Protein AF-A0A661R9L7-F1 (afdb_monomer_lite)

Structure (mmCIF, N/CA/C/O backbone):
data_AF-A0A661R9L7-F1
#
_entry.id   AF-A0A661R9L7-F1
#
loop_
_atom_site.group_PDB
_atom_site.id
_atom_site.type_symbol
_atom_site.label_atom_id
_atom_site.label_alt_id
_atom_site.label_comp_id
_atom_site.label_asym_id
_atom_site.label_entity_id
_atom_site.label_seq_id
_atom_site.pdbx_PDB_ins_code
_atom_site.Cartn_x
_atom_site.Cartn_y
_atom_site.Cartn_z
_atom_site.occupancy
_atom_site.B_iso_or_equiv
_atom_site.auth_seq_id
_atom_site.auth_comp_id
_atom_site.auth_asym_id
_atom_site.auth_atom_id
_atom_site.pdbx_PDB_model_num
ATOM 1 N N . GLU A 1 1 ? 13.717 -1.205 -3.288 1.00 79.94 1 GLU A N 1
ATOM 2 C CA . GLU A 1 1 ? 13.831 -2.464 -4.052 1.00 79.94 1 GLU A CA 1
ATOM 3 C C . GLU A 1 1 ? 13.875 -3.646 -3.085 1.00 79.94 1 GLU A C 1
ATOM 5 O O . GLU A 1 1 ? 14.459 -3.504 -2.015 1.00 79.94 1 GLU A O 1
ATOM 10 N N . VAL A 1 2 ? 13.214 -4.764 -3.406 1.00 90.00 2 VAL A N 1
ATOM 11 C CA . VAL A 1 2 ? 13.186 -5.989 -2.582 1.00 90.00 2 VAL A CA 1
ATOM 12 C C . VAL A 1 2 ? 13.448 -7.213 -3.459 1.00 90.00 2 VAL A C 1
ATOM 14 O O . VAL A 1 2 ? 13.160 -7.192 -4.652 1.00 90.00 2 VAL A O 1
ATOM 17 N N . THR A 1 3 ? 13.974 -8.293 -2.881 1.00 97.12 3 THR A N 1
ATOM 18 C CA . THR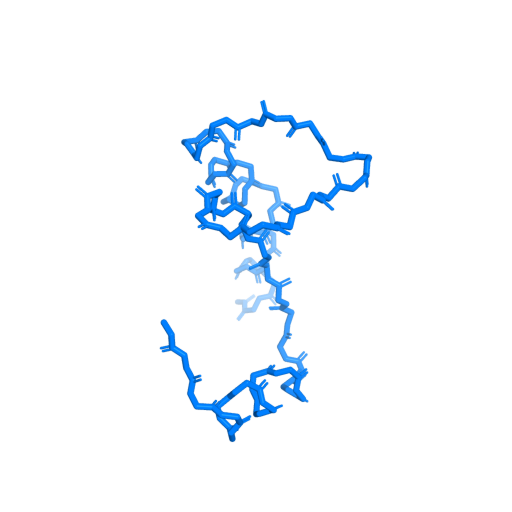 A 1 3 ? 14.202 -9.539 -3.631 1.00 97.12 3 THR A CA 1
ATOM 19 C C . THR A 1 3 ? 12.880 -10.260 -3.934 1.00 97.12 3 THR A C 1
ATOM 21 O O . THR A 1 3 ? 11.910 -10.085 -3.187 1.00 97.12 3 THR A O 1
ATOM 24 N N . PRO A 1 4 ? 12.825 -11.143 -4.953 1.00 97.56 4 PRO A N 1
ATOM 25 C CA . PRO A 1 4 ? 11.614 -11.910 -5.264 1.00 97.56 4 PRO A CA 1
ATOM 26 C C . PRO A 1 4 ? 11.064 -12.702 -4.071 1.00 97.56 4 PRO A C 1
ATOM 28 O O . PRO A 1 4 ? 9.860 -12.723 -3.844 1.00 97.56 4 PRO A O 1
ATOM 31 N N . ARG A 1 5 ? 11.951 -13.275 -3.244 1.00 97.94 5 ARG A N 1
ATOM 32 C CA . ARG A 1 5 ? 11.558 -14.023 -2.037 1.00 97.94 5 ARG A CA 1
ATOM 33 C C . ARG A 1 5 ? 10.906 -13.137 -0.975 1.00 97.94 5 ARG A C 1
ATOM 35 O O . ARG A 1 5 ? 9.988 -13.578 -0.293 1.00 97.94 5 ARG A O 1
ATOM 42 N N . ILE A 1 6 ? 11.376 -11.896 -0.822 1.00 97.50 6 ILE A N 1
ATOM 43 C CA . ILE A 1 6 ? 10.757 -10.931 0.097 1.00 97.50 6 ILE A CA 1
ATOM 44 C C . ILE A 1 6 ? 9.385 -10.522 -0.439 1.00 97.50 6 ILE A C 1
ATOM 46 O O . ILE A 1 6 ? 8.421 -10.518 0.322 1.00 97.50 6 ILE A O 1
ATOM 50 N N . ALA A 1 7 ? 9.281 -10.220 -1.737 1.00 95.31 7 ALA A N 1
ATOM 51 C CA . ALA A 1 7 ? 8.011 -9.856 -2.362 1.00 95.31 7 ALA A CA 1
ATOM 52 C C . ALA A 1 7 ? 6.954 -10.959 -2.187 1.00 95.31 7 ALA A C 1
ATOM 54 O O . ALA A 1 7 ? 5.830 -10.668 -1.781 1.00 95.31 7 ALA A O 1
ATOM 55 N N . GLU A 1 8 ? 7.333 -12.220 -2.409 1.00 97.50 8 GLU A N 1
ATOM 56 C CA . GLU A 1 8 ? 6.468 -13.384 -2.202 1.00 97.50 8 GLU A CA 1
ATOM 57 C C . GLU A 1 8 ? 6.012 -13.505 -0.743 1.00 97.50 8 GLU A C 1
ATOM 59 O O . GLU A 1 8 ? 4.815 -13.609 -0.479 1.00 97.50 8 GLU A O 1
ATOM 64 N N . ALA A 1 9 ? 6.940 -13.426 0.216 1.00 97.62 9 ALA A N 1
ATOM 65 C CA . ALA A 1 9 ? 6.612 -13.532 1.636 1.00 97.62 9 ALA A CA 1
ATOM 66 C C . ALA A 1 9 ? 5.672 -12.407 2.104 1.00 97.62 9 ALA A C 1
ATOM 68 O O . ALA A 1 9 ? 4.709 -12.655 2.835 1.00 97.62 9 ALA A O 1
ATOM 69 N N . VAL A 1 10 ? 5.918 -11.171 1.657 1.00 95.69 10 VAL A N 1
ATOM 70 C CA . VAL A 1 10 ? 5.058 -10.021 1.964 1.00 95.69 10 VAL A CA 1
ATOM 71 C C . VAL A 1 10 ? 3.679 -10.207 1.336 1.00 95.69 10 VAL A C 1
ATOM 73 O O . VAL A 1 10 ? 2.680 -10.026 2.031 1.00 95.69 10 VAL A O 1
ATOM 76 N N . ALA A 1 11 ? 3.600 -10.609 0.065 1.00 94.81 11 ALA A N 1
ATOM 77 C CA . ALA A 1 11 ? 2.335 -10.840 -0.628 1.00 94.81 11 ALA A CA 1
ATOM 78 C C . ALA A 1 11 ? 1.512 -11.968 0.023 1.00 94.81 11 ALA A C 1
ATOM 80 O O . ALA A 1 11 ? 0.310 -11.795 0.234 1.00 94.81 11 ALA A O 1
ATOM 81 N N . ALA A 1 12 ? 2.160 -13.072 0.406 1.00 97.19 12 ALA A N 1
ATOM 82 C CA . ALA A 1 12 ? 1.530 -14.248 1.009 1.00 97.19 12 ALA A CA 1
ATOM 83 C C . ALA A 1 12 ? 1.113 -14.060 2.480 1.00 97.19 12 ALA A C 1
ATOM 85 O O . ALA A 1 12 ? 0.314 -14.841 3.001 1.00 97.19 12 ALA A O 1
ATOM 86 N N . SER A 1 13 ? 1.635 -13.040 3.170 1.00 96.94 13 SER A N 1
ATOM 87 C CA . SER A 1 13 ? 1.279 -12.758 4.564 1.00 96.94 13 SER A CA 1
ATOM 88 C C . SER A 1 13 ? -0.231 -12.551 4.737 1.00 96.94 13 SER A C 1
ATOM 90 O O . SER A 1 13 ? -0.879 -11.911 3.911 1.00 96.94 13 SER A O 1
ATOM 92 N N . ARG A 1 14 ? -0.809 -13.024 5.847 1.00 95.25 14 ARG A N 1
ATOM 93 C CA . ARG A 1 14 ? -2.228 -12.784 6.182 1.00 95.25 14 ARG A CA 1
ATOM 94 C C . ARG A 1 14 ? -2.504 -11.370 6.694 1.00 95.25 14 ARG A C 1
ATOM 96 O O . ARG A 1 14 ? -3.663 -10.979 6.785 1.00 95.25 14 ARG A O 1
ATOM 103 N N . ALA A 1 15 ? -1.461 -10.608 7.020 1.00 92.38 15 ALA A N 1
ATOM 104 C CA . ALA A 1 15 ? -1.615 -9.243 7.498 1.00 92.38 15 ALA A CA 1
ATOM 105 C C . ALA A 1 15 ? -2.322 -8.367 6.451 1.00 92.38 15 ALA A C 1
ATOM 107 O O . ALA A 1 15 ? -2.083 -8.498 5.240 1.00 92.38 15 ALA A O 1
ATOM 108 N N . LYS A 1 16 ? -3.175 -7.455 6.933 1.00 90.56 16 LYS A N 1
ATOM 109 C CA . LYS A 1 16 ? -3.779 -6.403 6.112 1.00 90.56 16 LYS A CA 1
ATOM 110 C C . LYS A 1 16 ? -2.666 -5.499 5.578 1.00 90.56 16 LYS A C 1
ATOM 112 O O . LYS A 1 16 ? -1.791 -5.080 6.330 1.00 90.56 16 LYS A O 1
ATOM 117 N N . LYS A 1 17 ? -2.683 -5.231 4.273 1.00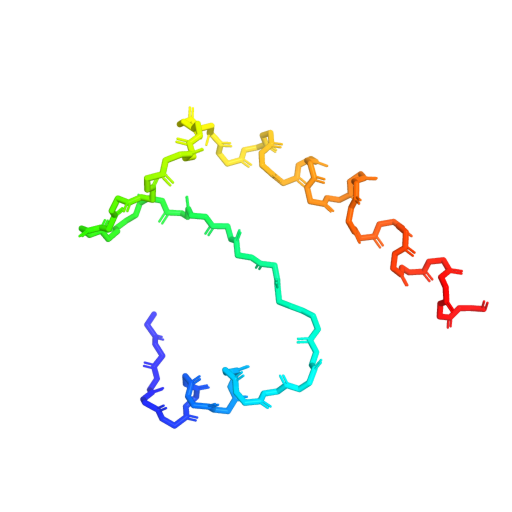 90.31 17 LYS A N 1
ATOM 118 C CA . LYS A 1 17 ? -1.636 -4.470 3.579 1.00 90.31 17 LYS A CA 1
ATOM 119 C C . LYS A 1 17 ? -2.191 -3.118 3.174 1.00 90.31 17 LYS A C 1
ATOM 121 O O . LYS A 1 17 ? -3.223 -3.054 2.511 1.00 90.31 17 LYS A O 1
ATOM 126 N N . PHE A 1 18 ? -1.491 -2.062 3.558 1.00 90.62 18 PHE A N 1
ATOM 127 C CA . PHE A 1 18 ? -1.798 -0.700 3.152 1.00 90.62 18 PHE A CA 1
ATOM 128 C C . PHE A 1 18 ? -0.758 -0.258 2.130 1.00 90.62 18 PHE A C 1
ATOM 130 O O . PHE A 1 18 ? 0.435 -0.236 2.425 1.00 90.62 18 PHE A O 1
ATOM 137 N N . LEU A 1 19 ? -1.210 0.036 0.913 1.00 88.69 19 LEU A N 1
ATOM 138 C CA . LEU A 1 19 ? -0.351 0.452 -0.188 1.00 88.69 19 LEU A CA 1
ATOM 139 C C . LEU A 1 19 ? -0.440 1.969 -0.339 1.00 88.69 19 LEU A C 1
ATOM 141 O O . LEU A 1 19 ? -1.533 2.514 -0.467 1.00 88.69 19 LEU A O 1
ATOM 145 N N . ILE A 1 20 ? 0.713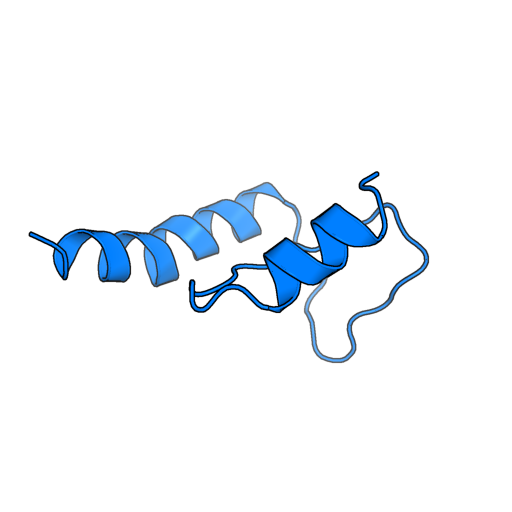 2.636 -0.342 1.00 88.12 20 ILE A N 1
ATOM 146 C CA . ILE A 1 20 ? 0.824 4.061 -0.650 1.00 88.12 20 ILE A CA 1
ATOM 147 C C . ILE A 1 20 ? 1.562 4.171 -1.983 1.00 88.12 20 ILE A C 1
ATOM 149 O O . ILE A 1 20 ? 2.707 3.717 -2.068 1.00 88.12 20 ILE A O 1
ATOM 153 N N . PRO A 1 21 ? 0.955 4.755 -3.025 1.00 80.88 21 PRO A N 1
ATOM 154 C CA . PRO A 1 21 ? 1.631 4.958 -4.294 1.00 80.88 21 PRO A CA 1
ATOM 155 C C . PRO A 1 21 ? 2.579 6.141 -4.172 1.00 80.88 21 PRO A C 1
ATOM 157 O O . PRO A 1 21 ? 2.251 7.289 -4.466 1.00 80.88 21 PRO A O 1
ATOM 160 N N . LEU A 1 22 ? 3.785 5.842 -3.712 1.00 74.38 22 LEU A N 1
ATOM 161 C CA . LEU A 1 22 ? 4.917 6.737 -3.840 1.00 74.38 22 LEU A CA 1
ATOM 162 C C . LEU A 1 22 ? 5.301 6.722 -5.317 1.00 74.38 22 LEU A C 1
ATOM 164 O O . LEU A 1 22 ? 5.854 5.745 -5.815 1.00 74.38 22 LEU A O 1
ATOM 168 N N . THR A 1 23 ? 4.903 7.759 -6.047 1.00 66.69 23 THR A N 1
ATOM 169 C CA . THR A 1 23 ? 5.101 7.862 -7.494 1.00 66.69 23 THR A CA 1
ATOM 170 C C . THR A 1 23 ? 6.595 7.920 -7.818 1.00 66.69 23 THR A C 1
ATOM 172 O O . THR A 1 23 ? 7.194 8.994 -7.829 1.00 66.69 23 THR A O 1
ATOM 175 N N . GLN A 1 24 ? 7.204 6.758 -8.047 1.00 57.06 24 GLN A N 1
ATOM 176 C CA . GLN A 1 24 ? 8.574 6.613 -8.553 1.00 57.06 24 GLN A CA 1
ATOM 177 C C . GLN A 1 24 ? 8.684 5.567 -9.676 1.00 57.06 24 GLN A C 1
ATOM 179 O O . GLN A 1 24 ? 9.690 5.536 -10.374 1.00 57.06 24 GLN A O 1
ATOM 184 N N . GLU A 1 25 ? 7.635 4.773 -9.915 1.00 66.19 25 GLU A N 1
ATOM 185 C CA . GLU A 1 25 ? 7.598 3.712 -10.927 1.00 66.19 25 GLU A CA 1
ATOM 186 C C . GLU A 1 25 ? 6.625 4.047 -12.067 1.00 66.19 25 GLU A C 1
ATOM 188 O O . GLU A 1 25 ? 5.681 4.817 -11.883 1.00 66.19 25 GLU A O 1
ATOM 193 N N . LYS A 1 26 ? 6.818 3.442 -13.250 1.00 72.44 26 LYS A N 1
ATOM 194 C CA . LYS A 1 26 ? 5.925 3.587 -14.423 1.00 72.44 26 LYS A CA 1
ATOM 195 C C . LYS A 1 26 ? 4.615 2.801 -14.251 1.00 72.44 26 LYS A C 1
ATOM 197 O O . LYS A 1 26 ? 4.278 1.955 -15.077 1.00 72.44 26 LYS A O 1
ATOM 202 N N . VAL A 1 27 ? 3.905 3.045 -13.155 1.00 79.69 27 VAL A N 1
ATOM 203 C CA . VAL A 1 27 ? 2.642 2.387 -12.818 1.00 79.69 27 VAL A CA 1
ATOM 204 C C . VAL A 1 27 ? 1.581 3.453 -12.595 1.00 79.69 27 VAL A C 1
ATOM 206 O O . VAL A 1 27 ? 1.739 4.334 -11.753 1.00 79.69 27 VAL A O 1
ATOM 209 N N . GLU A 1 28 ? 0.489 3.349 -13.343 1.00 81.75 28 GLU A N 1
ATOM 210 C CA . GLU A 1 28 ? -0.695 4.184 -13.178 1.00 81.75 28 GLU A CA 1
ATOM 211 C C . GLU A 1 28 ? -1.799 3.363 -12.509 1.00 81.75 28 GLU A C 1
ATOM 213 O O . GLU A 1 28 ? -2.122 2.256 -12.946 1.00 81.75 28 GLU A O 1
ATOM 218 N N . ILE A 1 29 ? -2.370 3.895 -11.428 1.00 84.94 29 ILE A N 1
ATOM 219 C CA . ILE A 1 29 ? -3.488 3.263 -10.726 1.00 84.94 29 ILE A CA 1
ATOM 220 C C . ILE A 1 29 ? -4.779 3.902 -11.233 1.00 84.94 29 ILE A C 1
ATOM 222 O O . ILE A 1 29 ? -5.139 5.011 -10.838 1.00 84.94 29 ILE A O 1
ATOM 226 N N . VAL A 1 30 ? -5.487 3.191 -12.110 1.00 87.12 30 VAL A N 1
ATOM 227 C CA . VAL A 1 30 ? -6.764 3.657 -12.664 1.00 87.12 30 VAL A CA 1
ATOM 228 C C . VAL A 1 30 ? -7.803 3.805 -11.545 1.00 87.12 30 VAL A C 1
ATOM 230 O O . VAL A 1 30 ? -7.975 2.907 -10.723 1.00 87.12 30 VAL A O 1
ATOM 233 N N . GLY A 1 31 ? -8.508 4.941 -11.521 1.00 83.44 31 GLY A N 1
ATOM 234 C CA . GLY A 1 31 ? -9.525 5.252 -10.507 1.00 83.44 31 GLY A CA 1
ATOM 235 C C . GLY A 1 31 ? -8.975 5.853 -9.210 1.00 83.44 31 GLY A C 1
ATOM 236 O O . GLY A 1 31 ? -9.752 6.156 -8.305 1.00 83.44 31 GLY A O 1
ATOM 237 N N . MET A 1 32 ? -7.660 6.066 -9.113 1.00 82.12 32 MET A N 1
ATOM 238 C CA . MET A 1 32 ? -7.043 6.749 -7.982 1.00 82.12 32 MET A CA 1
ATOM 239 C C . MET A 1 32 ? -6.822 8.239 -8.267 1.00 82.12 32 MET A C 1
ATOM 241 O O . MET A 1 32 ? -6.300 8.616 -9.311 1.00 82.12 32 MET A O 1
ATOM 245 N N . SER A 1 33 ? -7.179 9.093 -7.305 1.00 78.69 33 SER A N 1
ATOM 246 C CA . SER A 1 33 ? -6.884 10.528 -7.368 1.00 78.69 33 SER A CA 1
ATOM 247 C C . SER A 1 33 ? -5.397 10.799 -7.120 1.00 78.69 33 SER A C 1
ATOM 249 O O . SER A 1 33 ? -4.811 10.241 -6.187 1.00 78.69 33 SER A O 1
ATOM 251 N N . SER A 1 34 ? -4.793 11.698 -7.901 1.00 77.25 34 SER A N 1
ATOM 252 C CA . SER A 1 34 ? -3.419 12.170 -7.700 1.00 77.25 34 SER A CA 1
ATOM 253 C C . SER A 1 34 ? -3.334 13.018 -6.426 1.00 77.25 34 SER A C 1
ATOM 255 O O . SER A 1 34 ? -3.539 14.231 -6.448 1.00 77.25 34 SER A O 1
ATOM 257 N N . THR A 1 35 ? -3.065 12.370 -5.296 1.00 84.44 35 THR A N 1
ATOM 258 C CA . THR A 1 35 ? -2.962 13.025 -3.986 1.00 84.44 35 THR A CA 1
ATOM 259 C C . THR A 1 35 ? -1.504 13.009 -3.521 1.00 84.44 35 THR A C 1
ATOM 261 O O . THR A 1 35 ? -0.867 11.959 -3.607 1.00 84.44 35 THR A O 1
ATOM 264 N N . PRO A 1 36 ? -0.948 14.132 -3.027 1.00 86.38 36 PRO A N 1
ATOM 265 C CA . PRO A 1 36 ? 0.395 14.153 -2.456 1.00 86.38 36 PRO A CA 1
ATOM 266 C C . PRO A 1 36 ? 0.546 13.192 -1.271 1.00 86.38 36 PRO A C 1
ATOM 268 O O . PRO A 1 36 ? -0.431 12.803 -0.632 1.00 86.38 36 PRO A O 1
ATOM 271 N N . LEU A 1 37 ? 1.789 12.853 -0.927 1.00 88.75 37 LEU A N 1
ATOM 272 C CA . LEU A 1 37 ? 2.071 11.946 0.185 1.00 88.75 37 LEU A CA 1
ATOM 273 C C . LEU A 1 37 ? 1.480 12.402 1.537 1.00 88.75 37 LEU A C 1
ATOM 275 O O . LEU A 1 37 ? 0.890 11.554 2.204 1.00 88.75 37 LEU A O 1
ATOM 279 N N . PRO A 1 38 ? 1.575 13.680 1.968 1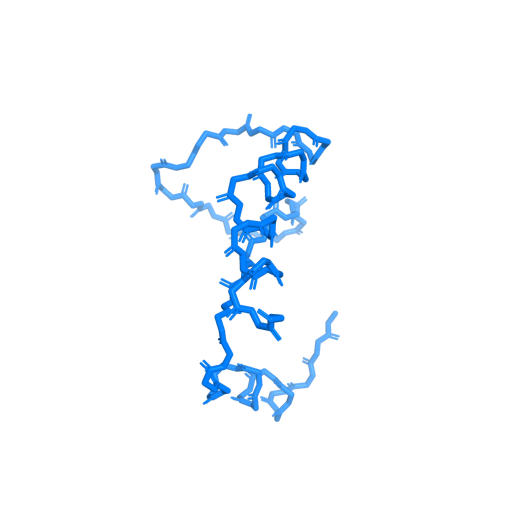.00 92.06 38 PRO A N 1
ATOM 280 C CA . PRO A 1 38 ? 1.115 14.044 3.309 1.00 92.06 38 PRO A CA 1
ATOM 281 C C . PRO A 1 38 ? -0.382 13.751 3.557 1.00 92.06 38 PRO A C 1
ATOM 283 O O . PRO A 1 38 ? -0.671 13.019 4.504 1.00 92.06 38 PRO A O 1
ATOM 286 N N . PRO A 1 39 ? -1.332 14.144 2.679 1.00 90.88 39 PRO A N 1
ATOM 287 C CA . PRO A 1 39 ? -2.741 13.774 2.865 1.00 90.88 39 PRO A CA 1
ATOM 288 C C . PRO A 1 39 ? -3.032 12.262 2.755 1.00 90.88 39 PRO A C 1
ATOM 290 O O . PRO A 1 39 ? -3.986 11.763 3.360 1.00 90.88 39 PRO A O 1
ATOM 293 N N . LEU A 1 40 ? -2.221 11.504 1.999 1.00 90.25 40 LEU A N 1
ATOM 294 C CA . LEU A 1 40 ? -2.331 10.038 1.946 1.00 90.25 40 LEU A CA 1
ATOM 295 C C . LEU A 1 40 ? -1.982 9.400 3.299 1.00 90.25 40 LEU A C 1
ATOM 297 O O . LEU A 1 40 ? -2.662 8.471 3.735 1.00 90.25 40 LEU A O 1
ATOM 301 N N . ILE A 1 41 ? -0.951 9.916 3.974 1.00 92.12 41 ILE A N 1
ATOM 302 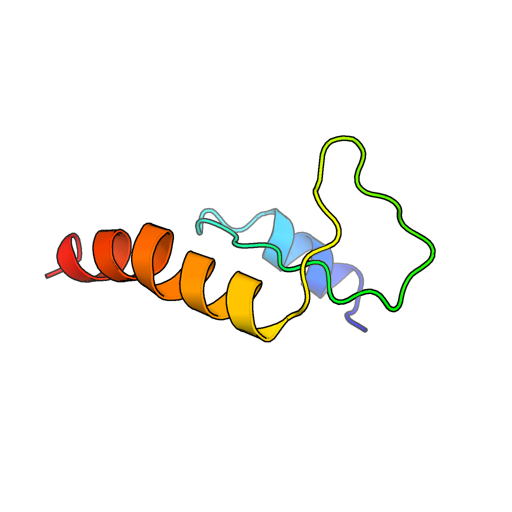C CA . ILE A 1 41 ? -0.537 9.455 5.305 1.00 92.12 41 ILE A CA 1
ATOM 303 C C . ILE A 1 41 ? -1.600 9.785 6.349 1.00 92.12 41 ILE A C 1
ATOM 305 O O . ILE A 1 41 ? -1.972 8.910 7.128 1.00 92.12 41 ILE A O 1
ATOM 309 N N . GLU A 1 42 ? -2.130 11.008 6.336 1.00 93.06 42 GLU A N 1
ATOM 310 C CA . GLU A 1 42 ? -3.225 11.402 7.230 1.00 93.06 42 GLU A CA 1
ATOM 311 C C . GLU A 1 42 ? -4.426 10.464 7.071 1.00 93.06 42 GLU A C 1
ATOM 313 O O . GLU A 1 42 ? -4.938 9.932 8.052 1.00 93.06 42 GLU A O 1
ATOM 318 N N . THR A 1 43 ? -4.818 10.169 5.827 1.00 90.94 43 THR A N 1
ATOM 319 C CA . THR A 1 43 ? -5.918 9.237 5.538 1.00 90.94 43 THR A CA 1
ATOM 320 C C . THR A 1 43 ? -5.637 7.832 6.076 1.00 90.94 43 THR A C 1
ATOM 322 O O . THR A 1 43 ? -6.519 7.221 6.680 1.00 90.94 43 THR A O 1
ATOM 325 N N . LEU A 1 44 ? -4.417 7.319 5.884 1.00 92.06 44 LEU A N 1
ATOM 326 C CA . LEU A 1 44 ? -4.003 6.019 6.410 1.00 92.06 44 LEU A CA 1
ATOM 327 C C . LEU A 1 44 ? -4.109 5.968 7.941 1.00 92.06 44 LEU A C 1
ATOM 329 O O . LEU A 1 44 ? -4.656 5.011 8.491 1.00 92.06 44 LEU A O 1
ATOM 333 N N . ILE A 1 45 ? -3.604 6.989 8.632 1.00 93.06 45 ILE A N 1
ATOM 334 C CA . ILE A 1 45 ? -3.610 7.032 10.095 1.00 93.06 45 ILE A CA 1
ATOM 335 C C . ILE A 1 45 ? -5.045 7.130 10.612 1.00 93.06 45 ILE A C 1
ATOM 337 O O . ILE A 1 45 ? -5.487 6.265 11.371 1.00 93.06 45 ILE A O 1
ATOM 341 N N . GLU A 1 46 ? -5.777 8.150 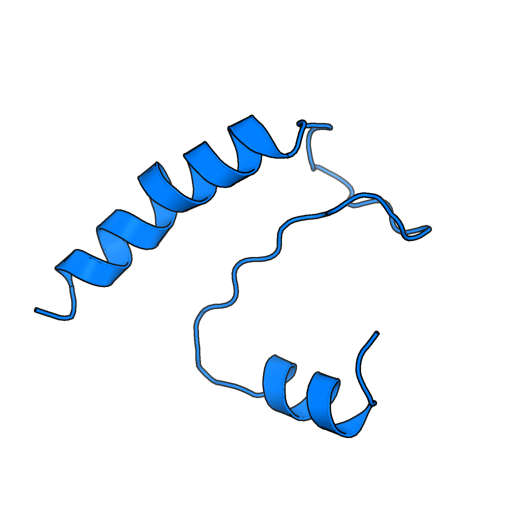10.166 1.00 92.62 46 GLU A N 1
ATOM 342 C CA . GLU A 1 46 ? -7.082 8.515 10.717 1.00 92.62 46 GLU A CA 1
ATOM 343 C C . GLU A 1 46 ? -8.172 7.490 10.400 1.00 92.62 46 GLU A C 1
ATOM 345 O O . GLU A 1 46 ? -9.006 7.211 11.255 1.00 92.62 46 GLU A O 1
ATOM 350 N N . LYS A 1 47 ? -8.165 6.903 9.196 1.00 89.56 47 LYS A N 1
ATOM 351 C CA . LYS A 1 47 ? -9.267 6.039 8.733 1.00 89.56 47 LYS A CA 1
ATOM 352 C C . LYS A 1 47 ? -8.970 4.550 8.767 1.00 89.56 47 LYS A C 1
ATOM 354 O O . LYS A 1 47 ? -9.871 3.748 8.544 1.00 89.56 47 LYS A O 1
ATOM 359 N N . HIS A 1 48 ? -7.711 4.153 8.920 1.00 89.06 48 HIS A N 1
ATOM 360 C CA . HIS A 1 48 ? -7.340 2.752 8.730 1.00 89.06 48 HIS A CA 1
ATOM 361 C C . HIS A 1 48 ? -6.493 2.179 9.859 1.00 89.06 48 HIS A C 1
ATOM 363 O O . HIS A 1 48 ? -6.689 1.013 10.210 1.00 89.06 48 HIS A O 1
ATOM 369 N N . LEU A 1 49 ? -5.573 2.959 10.433 1.00 89.12 49 LEU A N 1
ATOM 370 C CA . LEU A 1 49 ? -4.722 2.483 11.524 1.00 89.12 49 LEU A CA 1
ATOM 371 C C . LEU A 1 49 ? -5.376 2.647 12.895 1.00 89.12 49 LEU A C 1
ATOM 373 O O . LEU A 1 49 ? -5.352 1.686 13.659 1.00 89.12 49 LEU A O 1
ATOM 377 N N . LYS A 1 50 ? -6.009 3.793 13.191 1.00 82.75 50 LYS A N 1
ATOM 378 C CA . LYS A 1 50 ? -6.699 4.005 14.481 1.00 82.75 50 LYS A CA 1
ATOM 379 C C . LYS A 1 50 ? -7.724 2.907 14.776 1.00 82.75 50 LYS A C 1
ATOM 381 O O . LYS A 1 50 ? -7.653 2.263 15.814 1.00 82.75 50 LYS A O 1
ATOM 386 N N . GLU A 1 51 ? -8.568 2.590 13.795 1.00 71.56 51 GLU A N 1
ATOM 387 C CA . GLU A 1 51 ? -9.572 1.522 13.913 1.00 71.56 51 GLU A CA 1
ATOM 388 C C . GLU A 1 51 ? -8.982 0.114 14.085 1.00 71.56 51 GLU A C 1
ATOM 390 O O . GLU A 1 51 ? -9.680 -0.791 14.543 1.00 71.56 51 GLU A O 1
ATOM 395 N N . SER A 1 52 ? -7.740 -0.105 13.641 1.00 66.75 52 SER A N 1
ATOM 396 C CA . SER A 1 52 ? -7.079 -1.412 13.726 1.00 66.75 52 SER A CA 1
ATOM 397 C C . SER A 1 52 ? -6.372 -1.590 15.072 1.00 66.75 52 SER A C 1
ATOM 399 O O . SER A 1 52 ? -6.409 -2.678 15.624 1.00 66.75 52 SER A O 1
ATOM 401 N N . ILE A 1 53 ? -5.787 -0.522 15.626 1.00 67.94 53 ILE A N 1
ATOM 402 C CA . ILE A 1 53 ? -5.073 -0.555 16.913 1.00 67.94 53 ILE A CA 1
ATOM 403 C C . ILE A 1 53 ? -6.049 -0.673 18.093 1.00 67.94 53 ILE A C 1
ATOM 405 O O . ILE A 1 53 ? -5.752 -1.359 19.063 1.00 67.94 53 ILE A O 1
ATOM 409 N N . GLU A 1 54 ? -7.231 -0.058 18.007 1.00 61.19 54 GLU A N 1
ATOM 410 C CA . GLU A 1 54 ? -8.249 -0.130 19.069 1.00 61.19 54 GLU A CA 1
ATOM 411 C C . GLU A 1 54 ? -8.929 -1.504 19.189 1.00 61.19 54 GLU A C 1
ATOM 413 O O . GLU A 1 54 ? -9.544 -1.788 20.210 1.00 61.19 54 GLU A O 1
ATOM 418 N N . LYS A 1 55 ? -8.841 -2.362 18.165 1.00 57.91 55 LYS A N 1
ATOM 419 C CA . LYS A 1 55 ? -9.471 -3.697 18.159 1.00 57.91 55 LYS A CA 1
ATOM 420 C C . LYS A 1 55 ? -8.580 -4.808 18.714 1.00 57.91 55 LYS A C 1
ATOM 422 O O . LYS A 1 55 ? -9.085 -5.898 18.966 1.00 57.91 55 LYS A O 1
ATOM 427 N N . ASP A 1 56 ? -7.291 -4.529 18.880 1.00 56.78 56 ASP A N 1
ATOM 428 C CA . ASP A 1 56 ? -6.283 -5.476 19.364 1.00 56.78 56 ASP A CA 1
ATOM 429 C C . ASP A 1 56 ? -5.922 -5.251 20.855 1.00 56.78 56 ASP A C 1
ATOM 431 O O . ASP A 1 56 ? -4.968 -5.858 21.349 1.00 56.78 56 ASP A O 1
ATOM 435 N N . VAL A 1 57 ? -6.676 -4.399 21.575 1.00 51.59 57 VAL A N 1
ATOM 436 C CA . VAL A 1 57 ? -6.557 -4.132 23.028 1.00 51.59 57 VAL A CA 1
ATOM 437 C C . VAL A 1 57 ? -7.807 -4.590 23.773 1.00 51.59 57 VAL A C 1
ATOM 439 O O . VAL A 1 57 ? -8.923 -4.324 23.276 1.00 51.59 57 VAL A O 1
#

Radius of gyration: 14.01 Å; chains: 1; bounding box: 24×28×38 Å

Secondary structure (DSSP, 8-state):
---HHHHHHHHH--S-------S-SS---TT-----HHHHHHHHIIIIIHHHHTT--

pLDDT: mean 84.47, std 12.07, range [51.59, 97.94]

Foldseek 3Di:
DDDPVVVVVVVPDPDDDDDDCPPPDPDDDPPDDPDDPVVSVVCCVPPPVVVVVVVVD

Sequence (57 aa):
EVTPRIAEAVAASRAKKFLIPLTQEKVEIVGMSSTPLPPLIETLIEKHLKESIEKDV